Protein AF-A0A928KI17-F1 (afdb_monomer_lite)

Sequence (144 aa):
MKKLLYILLTINIITLIIAFFMLLGNSFIYAIIFSVLGLLELVPIFALISSIDRIESLEDEVSYLYYKLKKFEEENTEIPDSTSSPITTNPDSAIGTWKCVKCGTVNKANTNHCSNCKASYSPLINPTSNPYEKKKISRWVKYK

Structure (mmCIF, N/CA/C/O backbone):
data_AF-A0A928KI17-F1
#
_entry.id   AF-A0A928KI17-F1
#
loop_
_atom_site.group_PDB
_atom_site.id
_atom_site.type_symbol
_atom_site.label_atom_id
_atom_site.label_alt_id
_atom_site.label_comp_id
_atom_site.label_asym_id
_atom_site.label_entity_id
_atom_site.label_seq_id
_atom_site.pdbx_PDB_ins_code
_atom_site.Cartn_x
_atom_site.Cartn_y
_atom_site.Cartn_z
_atom_site.occupancy
_atom_site.B_iso_or_equiv
_atom_site.auth_seq_id
_atom_site.auth_comp_id
_atom_site.auth_asym_id
_atom_site.auth_atom_id
_atom_site.pdbx_PDB_model_num
ATOM 1 N N . MET A 1 1 ? 2.988 12.623 7.026 1.00 77.94 1 MET A N 1
ATOM 2 C CA . MET A 1 1 ? 3.866 11.606 6.389 1.00 77.94 1 MET A CA 1
ATOM 3 C C . MET A 1 1 ? 3.555 11.391 4.907 1.00 77.94 1 MET A C 1
ATOM 5 O O . MET A 1 1 ? 4.485 11.332 4.116 1.00 77.94 1 MET A O 1
ATOM 9 N N . LYS A 1 2 ? 2.279 11.397 4.501 1.00 85.56 2 LYS A N 1
ATOM 10 C CA . LYS A 1 2 ? 1.825 11.299 3.100 1.00 85.56 2 LYS A CA 1
ATOM 11 C C . LYS A 1 2 ? 2.571 12.196 2.092 1.00 85.56 2 LYS A C 1
ATOM 13 O O . LYS A 1 2 ? 2.994 11.726 1.043 1.00 85.56 2 LYS A O 1
ATOM 18 N N . LYS A 1 3 ? 2.818 13.468 2.432 1.00 88.25 3 LYS A N 1
ATOM 19 C CA . LYS A 1 3 ? 3.578 14.407 1.575 1.00 88.25 3 LYS A CA 1
ATOM 20 C C . LYS A 1 3 ? 4.996 13.914 1.250 1.00 88.25 3 LYS A C 1
ATOM 22 O O . LYS A 1 3 ? 5.443 14.075 0.123 1.00 88.25 3 LYS A O 1
ATOM 27 N N . LEU A 1 4 ? 5.677 13.285 2.212 1.00 89.75 4 LEU A N 1
ATOM 28 C CA . LEU A 1 4 ? 7.025 12.740 2.012 1.00 89.75 4 LEU A CA 1
ATOM 29 C C . LEU A 1 4 ? 7.010 11.540 1.062 1.00 89.75 4 LEU A C 1
ATOM 31 O O . LEU A 1 4 ? 7.896 11.421 0.227 1.00 89.75 4 LEU A O 1
ATOM 35 N N . LEU A 1 5 ? 5.982 10.693 1.141 1.00 91.19 5 LEU A N 1
ATOM 36 C CA . LEU A 1 5 ? 5.805 9.570 0.220 1.00 91.19 5 LEU A CA 1
ATOM 37 C C . LEU A 1 5 ? 5.531 10.011 -1.210 1.00 91.19 5 LEU A C 1
ATOM 39 O O . LEU A 1 5 ? 6.084 9.422 -2.130 1.00 91.19 5 LEU A O 1
ATOM 43 N N . TYR A 1 6 ? 4.744 11.069 -1.405 1.00 91.50 6 TYR A N 1
ATOM 44 C CA . TYR A 1 6 ? 4.569 11.643 -2.738 1.00 91.50 6 TYR A CA 1
ATOM 45 C C . TYR A 1 6 ? 5.866 12.234 -3.290 1.00 91.50 6 TYR A C 1
ATOM 47 O O . TYR A 1 6 ? 6.152 12.045 -4.465 1.00 91.50 6 TYR A O 1
ATOM 55 N N . ILE A 1 7 ? 6.675 12.890 -2.452 1.00 94.06 7 ILE A N 1
ATOM 56 C CA . ILE A 1 7 ? 8.003 13.379 -2.853 1.00 94.06 7 ILE A CA 1
ATOM 57 C C . ILE A 1 7 ? 8.930 12.207 -3.210 1.00 94.06 7 ILE A C 1
ATOM 59 O O . ILE A 1 7 ? 9.639 12.256 -4.210 1.00 94.06 7 ILE A O 1
ATOM 63 N N . LEU A 1 8 ? 8.917 11.129 -2.425 1.00 92.25 8 LEU A N 1
ATOM 64 C CA . LEU A 1 8 ? 9.709 9.937 -2.719 1.00 92.25 8 LEU A CA 1
ATOM 65 C C . LEU A 1 8 ? 9.261 9.277 -4.031 1.00 92.25 8 LEU A C 1
ATOM 67 O O . LEU A 1 8 ? 10.102 8.909 -4.846 1.00 92.25 8 LEU A O 1
ATOM 71 N N . LEU A 1 9 ? 7.948 9.175 -4.260 1.00 94.19 9 LEU A N 1
ATOM 72 C CA . LEU A 1 9 ? 7.366 8.643 -5.491 1.00 94.19 9 LEU A CA 1
ATOM 73 C C . LEU A 1 9 ? 7.799 9.464 -6.713 1.00 94.19 9 LEU A C 1
ATOM 75 O O . LEU A 1 9 ? 8.212 8.887 -7.716 1.00 94.19 9 LEU A O 1
ATOM 79 N N . THR A 1 10 ? 7.741 10.799 -6.639 1.00 93.12 10 THR A N 1
ATOM 80 C CA . THR A 1 10 ? 8.156 11.655 -7.760 1.00 93.12 10 THR A CA 1
ATOM 81 C C . THR A 1 10 ? 9.647 11.532 -8.041 1.00 93.12 10 THR A C 1
ATOM 83 O O . THR A 1 10 ? 10.028 11.403 -9.203 1.00 93.12 10 THR A O 1
ATOM 86 N N . ILE A 1 11 ? 10.487 11.499 -7.002 1.00 94.38 11 ILE A N 1
ATOM 87 C CA . ILE A 1 11 ? 11.927 11.264 -7.152 1.00 94.38 11 ILE A CA 1
ATOM 88 C C . ILE A 1 11 ? 12.179 9.904 -7.811 1.00 94.38 11 ILE A C 1
ATOM 90 O O . ILE A 1 11 ? 12.969 9.834 -8.748 1.00 94.38 11 ILE A O 1
ATOM 94 N N . ASN A 1 12 ? 11.493 8.838 -7.384 1.00 93.19 12 ASN A N 1
ATOM 95 C CA . ASN A 1 12 ? 11.715 7.499 -7.932 1.00 93.19 12 ASN A CA 1
ATOM 96 C C . ASN A 1 12 ? 11.311 7.413 -9.417 1.00 93.19 12 ASN A C 1
ATOM 98 O O . ASN A 1 12 ? 12.049 6.866 -10.232 1.00 93.19 12 ASN A O 1
ATOM 102 N N . ILE A 1 13 ? 10.201 8.054 -9.807 1.00 94.38 13 ILE A N 1
ATOM 103 C CA . ILE A 1 13 ? 9.783 8.153 -11.217 1.00 94.38 13 ILE A CA 1
ATOM 104 C C . ILE A 1 13 ? 10.817 8.920 -12.053 1.00 94.38 13 ILE A C 1
ATOM 106 O O . ILE A 1 13 ? 11.172 8.478 -13.145 1.00 94.38 13 ILE A O 1
ATOM 110 N N . ILE A 1 14 ? 11.327 10.051 -11.555 1.00 95.56 14 ILE A N 1
ATOM 111 C CA . ILE A 1 14 ? 12.351 10.836 -12.261 1.00 95.56 14 ILE A CA 1
ATOM 112 C C . ILE A 1 14 ? 13.627 10.005 -12.441 1.00 95.56 14 ILE A C 1
ATOM 114 O O . ILE A 1 14 ? 14.169 9.942 -13.545 1.00 95.56 14 ILE A O 1
ATOM 118 N N . THR A 1 15 ? 14.077 9.323 -11.387 1.00 94.00 15 THR A N 1
ATOM 119 C CA . THR A 1 15 ? 15.244 8.434 -11.435 1.00 94.00 15 THR A CA 1
ATOM 120 C C . THR A 1 15 ? 15.045 7.301 -12.438 1.00 94.00 15 THR A C 1
ATOM 122 O O . THR A 1 15 ? 15.946 7.033 -13.233 1.00 94.00 15 THR A O 1
ATOM 125 N N . LEU A 1 16 ? 13.859 6.683 -12.465 1.00 94.81 16 LEU A N 1
ATOM 126 C CA . LEU A 1 16 ? 13.511 5.620 -13.410 1.00 94.81 16 LEU A CA 1
ATOM 127 C C . LEU A 1 16 ? 13.602 6.103 -14.863 1.00 94.81 16 LEU A C 1
ATOM 129 O O . LEU A 1 16 ? 14.170 5.411 -15.707 1.00 94.81 16 LEU A O 1
ATOM 133 N N . ILE A 1 17 ? 13.089 7.303 -15.149 1.00 94.38 17 ILE A N 1
ATOM 134 C CA . ILE A 1 17 ? 13.136 7.906 -16.487 1.00 94.38 17 ILE A CA 1
ATOM 135 C C . ILE A 1 17 ? 14.585 8.187 -16.904 1.00 94.38 17 ILE A C 1
ATOM 137 O O . ILE A 1 17 ? 14.990 7.818 -18.006 1.00 94.38 17 ILE A O 1
ATOM 141 N N . ILE A 1 18 ? 15.384 8.805 -16.029 1.00 95.00 18 ILE A N 1
ATOM 142 C CA . ILE A 1 18 ? 16.792 9.119 -16.322 1.00 95.00 18 ILE A CA 1
ATOM 143 C C . ILE A 1 18 ? 17.587 7.832 -16.576 1.00 95.00 18 ILE A C 1
ATOM 145 O O . ILE A 1 18 ? 18.296 7.728 -17.580 1.00 95.00 18 ILE A O 1
ATOM 149 N N . ALA A 1 19 ? 17.438 6.834 -15.703 1.00 93.69 19 ALA A N 1
ATOM 150 C CA . ALA A 1 19 ? 18.115 5.549 -15.835 1.00 93.69 19 ALA A CA 1
ATOM 151 C C . ALA A 1 19 ? 17.692 4.805 -17.112 1.00 93.69 19 ALA A C 1
ATOM 153 O O . ALA A 1 19 ? 18.544 4.236 -17.793 1.00 93.69 19 ALA A O 1
ATOM 154 N N . PHE A 1 20 ? 16.412 4.867 -17.492 1.00 94.56 20 PHE A N 1
ATOM 155 C CA . PHE A 1 20 ? 15.922 4.285 -18.741 1.00 94.56 20 PHE A CA 1
ATOM 156 C C . PHE A 1 20 ? 16.637 4.867 -19.966 1.00 94.56 20 PHE A C 1
ATOM 158 O O . PHE A 1 20 ? 17.133 4.105 -20.796 1.00 94.56 20 PHE A O 1
ATOM 165 N N . PHE A 1 21 ? 16.753 6.196 -20.066 1.00 94.31 21 PHE A N 1
ATOM 166 C CA . PHE A 1 21 ? 17.451 6.831 -21.189 1.00 94.31 21 PHE A CA 1
ATOM 167 C C . PHE A 1 21 ? 18.950 6.515 -21.209 1.00 94.31 21 PHE A C 1
ATOM 169 O O . PHE A 1 21 ? 19.506 6.300 -22.286 1.00 94.31 21 PHE A O 1
ATOM 176 N N . MET A 1 22 ? 19.599 6.421 -20.042 1.00 93.69 22 MET A N 1
ATOM 177 C CA . MET A 1 22 ? 20.997 5.982 -19.972 1.00 93.69 22 MET A CA 1
ATOM 178 C C . MET A 1 22 ? 21.169 4.532 -20.445 1.00 93.69 22 MET A C 1
ATOM 180 O O . MET A 1 22 ? 22.078 4.246 -21.224 1.00 93.69 22 MET A O 1
ATOM 184 N N . LEU A 1 23 ? 20.286 3.616 -20.026 1.00 94.88 23 LEU A N 1
ATOM 185 C CA . LEU A 1 23 ? 20.338 2.217 -20.457 1.00 94.88 23 LEU A CA 1
ATOM 186 C C . LEU A 1 23 ? 20.008 2.045 -21.941 1.00 94.88 23 LEU A C 1
ATOM 188 O O . LEU A 1 23 ? 20.598 1.177 -22.583 1.00 94.88 23 LEU A O 1
ATOM 192 N N . LEU A 1 24 ? 19.110 2.865 -22.493 1.00 93.56 24 LEU A N 1
ATOM 193 C CA . LEU A 1 24 ? 18.729 2.819 -23.905 1.00 93.56 24 LEU A CA 1
ATOM 194 C C . LEU A 1 24 ? 19.934 3.046 -24.829 1.00 93.56 24 LEU A C 1
ATOM 196 O O . LEU A 1 24 ? 20.035 2.398 -25.868 1.00 93.56 24 LEU A O 1
ATOM 200 N N . GLY A 1 25 ? 20.867 3.915 -24.421 1.00 89.56 25 GLY A N 1
ATOM 201 C CA . GLY A 1 25 ? 22.119 4.156 -25.140 1.00 89.56 25 GLY A CA 1
ATOM 202 C C . GLY A 1 25 ? 23.109 2.986 -25.096 1.00 89.56 25 GLY A C 1
ATOM 203 O O . GLY A 1 25 ? 23.983 2.906 -25.953 1.00 89.56 25 GLY A O 1
ATOM 204 N N . ASN A 1 26 ? 22.970 2.071 -24.131 1.00 92.25 26 ASN A N 1
ATOM 205 C CA . ASN A 1 26 ? 23.831 0.896 -23.992 1.00 92.25 26 ASN A CA 1
ATOM 206 C C . ASN A 1 26 ? 23.211 -0.345 -24.649 1.00 92.25 26 ASN A C 1
ATOM 208 O O . ASN A 1 26 ? 23.818 -0.985 -25.503 1.00 92.25 26 ASN A O 1
ATOM 212 N N . SER A 1 27 ? 21.981 -0.698 -24.266 1.00 94.88 27 SER A N 1
ATOM 213 C CA . SER A 1 27 ? 21.252 -1.794 -24.898 1.00 94.88 27 SER A CA 1
ATOM 214 C C . SER A 1 27 ? 19.741 -1.655 -24.716 1.00 94.88 27 SER A C 1
ATOM 216 O O . SER A 1 27 ? 19.239 -1.435 -23.609 1.00 94.88 27 SER A O 1
ATOM 218 N N . PHE A 1 28 ? 19.010 -1.913 -25.793 1.00 94.25 28 PHE A N 1
ATOM 219 C CA . PHE A 1 28 ? 17.553 -1.843 -25.805 1.00 94.25 28 PHE A CA 1
ATOM 220 C C . PHE A 1 28 ? 16.881 -2.891 -24.898 1.00 94.25 28 PHE A C 1
ATOM 222 O O . PHE A 1 28 ? 15.922 -2.582 -24.194 1.00 94.25 28 PHE A O 1
ATOM 229 N N . ILE A 1 29 ? 17.403 -4.123 -24.868 1.00 94.44 29 ILE A N 1
ATOM 230 C CA . ILE A 1 29 ? 16.806 -5.227 -24.097 1.00 94.44 29 ILE A CA 1
ATOM 231 C C . ILE A 1 29 ? 16.882 -4.945 -22.592 1.00 94.44 29 ILE A C 1
ATOM 233 O O . ILE A 1 29 ? 15.869 -5.067 -21.900 1.00 94.44 29 ILE A O 1
ATOM 237 N N . TYR A 1 30 ? 18.045 -4.516 -22.081 1.00 92.56 30 TYR A N 1
ATOM 238 C CA . TYR A 1 30 ? 18.165 -4.178 -20.659 1.00 92.56 30 TYR A CA 1
ATOM 239 C C . TYR A 1 30 ? 17.284 -2.981 -20.284 1.00 92.56 30 TYR A C 1
ATOM 241 O O . TYR A 1 30 ? 16.714 -2.988 -19.197 1.00 92.56 30 TYR A O 1
ATOM 249 N N . ALA A 1 31 ? 17.101 -2.003 -21.179 1.00 94.31 31 ALA A N 1
ATOM 250 C CA . ALA A 1 31 ? 16.206 -0.872 -20.932 1.00 94.31 31 ALA A CA 1
ATOM 251 C C . ALA A 1 31 ? 14.741 -1.314 -20.746 1.00 94.31 31 ALA A C 1
ATOM 253 O O . ALA A 1 31 ? 14.071 -0.838 -19.828 1.00 94.31 31 ALA A O 1
ATOM 254 N N . ILE A 1 32 ? 14.252 -2.264 -21.555 1.00 94.25 32 ILE A N 1
ATOM 255 C CA . ILE A 1 32 ? 12.895 -2.819 -21.402 1.00 94.25 32 ILE A CA 1
ATOM 256 C C . ILE A 1 32 ? 12.759 -3.568 -20.077 1.00 94.25 32 ILE A C 1
ATOM 258 O O . ILE A 1 32 ? 11.824 -3.311 -19.321 1.00 94.25 32 ILE A O 1
ATOM 262 N N . ILE A 1 33 ? 13.687 -4.484 -19.789 1.00 94.50 33 ILE A N 1
ATOM 263 C CA . ILE A 1 33 ? 13.640 -5.301 -18.568 1.00 94.50 33 ILE A CA 1
ATOM 264 C C . ILE A 1 33 ? 13.659 -4.398 -17.329 1.00 94.50 33 ILE A C 1
ATOM 266 O O . ILE A 1 33 ? 12.836 -4.564 -16.429 1.00 94.50 33 ILE A O 1
ATOM 270 N N . PHE A 1 34 ? 14.548 -3.403 -17.315 1.00 94.00 34 PHE A N 1
ATOM 271 C CA . PHE A 1 34 ? 14.647 -2.423 -16.240 1.00 94.00 34 PHE A CA 1
ATOM 272 C C . PHE A 1 34 ? 13.369 -1.591 -16.091 1.00 94.00 34 PHE A C 1
ATOM 274 O O . PHE A 1 34 ? 12.912 -1.383 -14.973 1.00 94.00 34 PHE A O 1
ATOM 281 N N . SER A 1 35 ? 12.751 -1.162 -17.195 1.00 91.69 35 SER A N 1
ATOM 282 C CA . SER A 1 35 ? 11.487 -0.418 -17.152 1.00 91.69 35 SER A CA 1
ATOM 283 C C . SER A 1 35 ? 10.360 -1.240 -16.521 1.00 91.69 35 SER A C 1
ATOM 285 O O . SER A 1 35 ? 9.653 -0.739 -15.649 1.00 91.69 35 SER A O 1
ATOM 287 N N . VAL A 1 36 ? 10.228 -2.519 -16.890 1.00 94.69 36 VAL A N 1
ATOM 288 C CA . VAL A 1 36 ? 9.214 -3.415 -16.309 1.00 94.69 36 VAL A CA 1
ATOM 289 C C . VAL A 1 36 ? 9.451 -3.622 -14.810 1.00 94.69 36 VAL A C 1
ATOM 291 O O . VAL A 1 36 ? 8.511 -3.521 -14.021 1.00 94.69 36 VAL A O 1
ATOM 294 N N . LEU A 1 37 ? 10.700 -3.869 -14.405 1.00 94.25 37 LEU A N 1
ATOM 295 C CA . LEU A 1 37 ? 11.075 -4.015 -12.994 1.00 94.25 37 LEU A CA 1
ATOM 296 C C . LEU A 1 37 ? 10.834 -2.728 -12.197 1.00 94.25 37 LEU A C 1
ATOM 298 O O . LEU A 1 37 ? 10.272 -2.781 -11.107 1.00 94.25 37 LEU A O 1
ATOM 302 N N . GLY A 1 38 ? 11.196 -1.573 -12.752 1.00 92.19 38 GLY A N 1
ATOM 303 C CA . GLY A 1 38 ? 10.990 -0.282 -12.102 1.00 92.19 38 GLY A CA 1
ATOM 304 C C . GLY A 1 38 ? 9.514 0.082 -11.945 1.00 92.19 38 GLY A C 1
ATOM 305 O O . GLY A 1 38 ? 9.124 0.630 -10.920 1.00 92.19 38 GLY A O 1
ATOM 306 N N . LEU A 1 39 ? 8.658 -0.283 -12.907 1.00 91.88 39 LE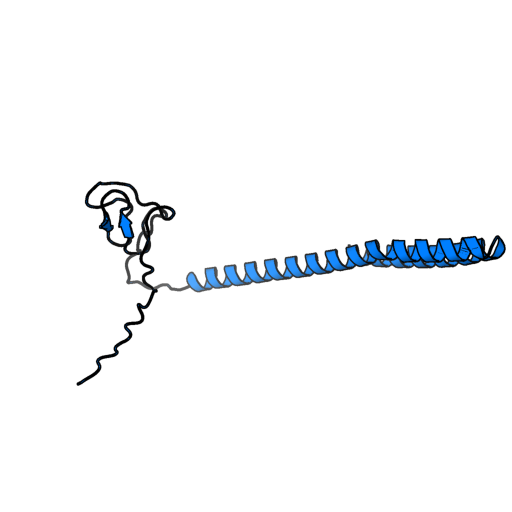U A N 1
ATOM 307 C CA . LEU A 1 39 ? 7.205 -0.141 -12.753 1.00 91.88 39 LEU A CA 1
ATOM 308 C C . LEU A 1 39 ? 6.651 -1.057 -11.654 1.00 91.88 39 LEU A C 1
ATOM 310 O O . LEU A 1 39 ? 5.757 -0.649 -10.913 1.00 91.88 39 LEU A O 1
ATOM 314 N N . LEU A 1 40 ? 7.189 -2.272 -11.518 1.00 94.81 40 LEU A N 1
ATOM 315 C CA . LEU A 1 40 ? 6.806 -3.195 -10.449 1.00 94.81 40 LEU A CA 1
ATOM 316 C C . LEU A 1 40 ? 7.165 -2.636 -9.061 1.00 94.81 40 LEU A C 1
ATOM 318 O O . LEU A 1 40 ? 6.401 -2.812 -8.114 1.00 94.81 40 LEU A O 1
ATOM 322 N N . GLU A 1 41 ? 8.277 -1.906 -8.949 1.00 90.75 41 GLU A N 1
ATOM 323 C CA . GLU A 1 41 ? 8.701 -1.234 -7.714 1.00 90.75 41 GLU A CA 1
ATOM 324 C C . GLU A 1 41 ? 7.743 -0.109 -7.276 1.00 90.75 41 GLU A C 1
ATOM 326 O O . GLU A 1 41 ? 7.648 0.207 -6.090 1.00 90.75 41 GLU A O 1
ATOM 331 N N . LEU A 1 42 ? 6.956 0.467 -8.191 1.00 91.69 42 LEU A N 1
ATOM 332 C CA . LEU A 1 42 ? 5.973 1.493 -7.826 1.00 91.69 42 LEU A CA 1
ATOM 333 C C . LEU A 1 42 ? 4.789 0.915 -7.036 1.00 91.69 42 LEU A C 1
ATOM 335 O O . LEU A 1 42 ? 4.204 1.613 -6.206 1.00 91.69 42 LEU A O 1
ATOM 339 N N . VAL A 1 43 ? 4.446 -0.359 -7.251 1.00 93.50 43 VAL A N 1
ATOM 340 C CA . VAL A 1 43 ? 3.311 -1.040 -6.602 1.00 93.50 43 VAL A CA 1
ATOM 341 C C . VAL A 1 43 ? 3.354 -0.948 -5.069 1.00 93.50 43 VAL A C 1
ATOM 343 O O . VAL A 1 43 ? 2.362 -0.496 -4.489 1.00 93.50 43 VAL A O 1
ATOM 346 N N . PRO A 1 44 ? 4.450 -1.319 -4.375 1.00 92.62 44 PRO A N 1
ATOM 347 C CA . PRO A 1 44 ? 4.517 -1.194 -2.920 1.00 92.62 44 PRO A CA 1
ATOM 348 C C . PRO A 1 44 ? 4.427 0.259 -2.436 1.00 92.62 44 PRO A C 1
ATOM 350 O O . PRO A 1 44 ? 3.829 0.499 -1.390 1.00 92.62 44 PRO A O 1
ATOM 353 N N . ILE A 1 45 ? 4.950 1.237 -3.187 1.00 90.69 45 ILE A N 1
ATOM 354 C CA . ILE A 1 45 ? 4.846 2.660 -2.821 1.00 90.69 45 ILE A CA 1
ATOM 355 C C . ILE A 1 45 ? 3.380 3.106 -2.861 1.00 90.69 45 ILE A C 1
ATOM 357 O O . ILE A 1 45 ? 2.896 3.723 -1.911 1.00 90.69 45 ILE A O 1
ATOM 361 N N . PHE A 1 46 ? 2.644 2.737 -3.914 1.00 91.25 46 PHE A N 1
ATOM 362 C CA . PHE A 1 46 ? 1.207 3.006 -4.008 1.00 91.25 46 PHE A CA 1
ATOM 363 C C . PHE A 1 46 ? 0.408 2.302 -2.907 1.00 91.25 46 PHE A C 1
ATOM 365 O O . PHE A 1 46 ? -0.461 2.921 -2.290 1.00 91.25 46 PHE A O 1
ATOM 372 N N . ALA A 1 47 ? 0.722 1.037 -2.616 1.00 93.81 47 ALA A N 1
ATOM 373 C CA . ALA A 1 47 ? 0.084 0.295 -1.532 1.00 93.81 47 ALA A CA 1
ATOM 374 C C . ALA A 1 47 ? 0.302 0.976 -0.170 1.00 93.81 47 ALA A C 1
ATOM 376 O O . ALA A 1 47 ? -0.621 1.050 0.641 1.00 93.81 47 ALA A O 1
ATOM 377 N N . LEU A 1 48 ? 1.498 1.521 0.061 1.00 93.00 48 LEU A N 1
ATOM 378 C CA . LEU A 1 48 ? 1.842 2.209 1.301 1.00 93.00 48 LEU A CA 1
ATOM 379 C C . LEU A 1 48 ? 1.170 3.587 1.425 1.00 93.00 48 LEU A C 1
ATOM 381 O O . LEU A 1 48 ? 0.773 3.986 2.515 1.00 93.00 48 LEU A O 1
ATOM 385 N N . ILE A 1 49 ? 0.981 4.305 0.315 1.00 92.94 49 ILE A N 1
ATOM 386 C CA . ILE A 1 49 ? 0.175 5.536 0.306 1.00 92.94 49 ILE A CA 1
ATOM 387 C C . ILE A 1 49 ? -1.282 5.210 0.663 1.00 92.94 49 ILE A C 1
ATOM 389 O O . ILE A 1 49 ? -1.864 5.861 1.526 1.00 92.94 49 ILE A O 1
ATOM 393 N N . SER A 1 50 ? -1.852 4.168 0.050 1.00 91.75 50 SER A N 1
ATOM 394 C CA . SER A 1 50 ? -3.233 3.752 0.318 1.00 91.75 50 SER A CA 1
ATOM 395 C C . SER A 1 50 ? -3.441 3.284 1.761 1.00 91.75 50 SER A C 1
ATOM 397 O O . SER A 1 50 ? -4.482 3.571 2.354 1.00 91.75 50 SER A O 1
ATOM 399 N N . SER A 1 51 ? -2.468 2.583 2.346 1.00 92.56 51 SER A N 1
ATOM 400 C CA . SER A 1 51 ? -2.573 2.139 3.736 1.00 92.56 51 SER A CA 1
ATOM 401 C C . SER A 1 51 ? -2.529 3.309 4.718 1.00 92.56 51 SER A C 1
ATOM 403 O O . SER A 1 51 ? -3.294 3.309 5.678 1.00 92.56 51 SER A O 1
ATOM 405 N N . ILE A 1 52 ? -1.706 4.329 4.459 1.00 91.69 52 ILE A N 1
ATOM 406 C CA . ILE A 1 52 ? -1.656 5.547 5.278 1.00 91.69 52 ILE A CA 1
ATOM 407 C C . ILE A 1 52 ? -2.970 6.320 5.197 1.00 91.69 52 ILE A C 1
ATOM 409 O O . ILE A 1 52 ? -3.477 6.730 6.236 1.00 91.69 52 ILE A O 1
ATOM 413 N N . ASP A 1 53 ? -3.554 6.455 4.005 1.00 91.06 53 ASP A N 1
ATOM 414 C CA . ASP A 1 53 ? -4.856 7.117 3.833 1.00 91.06 53 ASP A CA 1
ATOM 415 C C . ASP A 1 53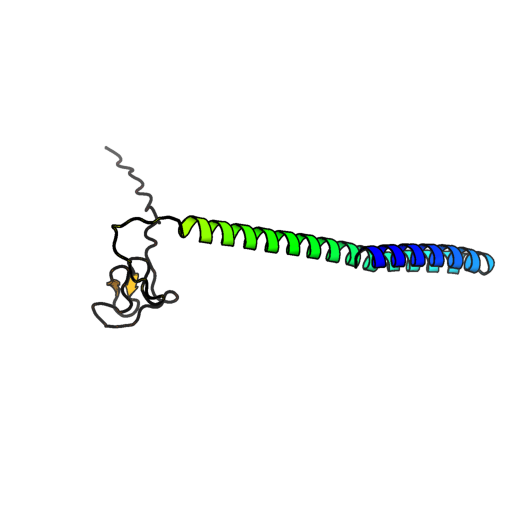 ? -5.956 6.410 4.630 1.00 91.06 53 ASP A C 1
ATOM 417 O O . ASP A 1 53 ? -6.817 7.041 5.241 1.00 91.06 53 ASP A O 1
ATOM 421 N N . ARG A 1 54 ? -5.896 5.077 4.674 1.00 92.75 54 ARG A N 1
ATOM 422 C CA . ARG A 1 54 ? -6.817 4.276 5.475 1.00 92.75 54 ARG A CA 1
ATOM 423 C C . ARG A 1 54 ? -6.601 4.477 6.975 1.00 92.75 54 ARG A C 1
ATOM 425 O O . ARG A 1 54 ? -7.578 4.520 7.709 1.00 92.75 54 ARG A O 1
ATOM 432 N N . ILE A 1 55 ? -5.354 4.595 7.430 1.00 92.50 55 ILE A N 1
ATOM 433 C CA . ILE A 1 55 ? -5.041 4.857 8.843 1.00 92.50 55 ILE A CA 1
ATOM 434 C C . ILE A 1 55 ? -5.561 6.235 9.266 1.00 92.50 55 ILE A C 1
ATOM 436 O O . ILE A 1 55 ? -6.205 6.327 10.303 1.00 92.50 55 ILE A O 1
ATOM 440 N N . GLU A 1 56 ? -5.338 7.269 8.451 1.00 91.31 56 GLU A N 1
ATOM 441 C CA . GLU A 1 56 ? -5.818 8.635 8.715 1.00 91.31 56 GLU A CA 1
ATOM 442 C C . GLU A 1 56 ? -7.353 8.665 8.818 1.00 91.31 56 GLU A C 1
ATOM 444 O O . GLU A 1 56 ? -7.905 9.179 9.787 1.00 91.31 56 GLU A O 1
ATOM 449 N N . SER A 1 57 ? -8.050 7.977 7.905 1.00 93.44 57 SER A N 1
ATOM 450 C CA . SER A 1 57 ? -9.510 7.820 7.980 1.00 93.44 57 SER A CA 1
ATOM 451 C C . SER A 1 57 ? -9.974 7.108 9.256 1.00 93.44 57 SER A C 1
ATOM 453 O O . SER A 1 57 ? -11.015 7.455 9.810 1.00 93.44 57 SER A O 1
ATOM 455 N N . LEU A 1 58 ? -9.237 6.094 9.717 1.00 94.31 58 LEU A N 1
ATOM 456 C CA . LEU A 1 58 ? -9.568 5.384 10.954 1.00 94.31 58 LEU A CA 1
ATOM 457 C C . LEU A 1 58 ? -9.361 6.275 12.185 1.00 94.31 58 LEU A C 1
ATOM 459 O O . LEU A 1 58 ? -10.155 6.218 13.121 1.00 94.31 58 LEU A O 1
ATOM 463 N N . GLU A 1 59 ? -8.305 7.083 12.196 1.00 95.25 59 GLU A N 1
ATOM 464 C CA . GLU A 1 59 ? -8.019 8.028 13.278 1.00 95.25 59 GLU A CA 1
ATOM 465 C C . GLU A 1 59 ? -9.133 9.080 13.413 1.00 95.25 59 GLU A C 1
ATOM 467 O O . GLU A 1 59 ? -9.591 9.360 14.528 1.00 95.25 59 GLU A O 1
ATOM 472 N N . ASP A 1 60 ? -9.643 9.580 12.285 1.00 94.56 60 ASP A N 1
ATOM 473 C CA . ASP A 1 60 ? -10.783 10.499 12.244 1.00 94.56 60 ASP A CA 1
ATOM 474 C C . ASP A 1 60 ? -12.068 9.846 12.775 1.00 94.56 60 ASP A C 1
ATOM 476 O O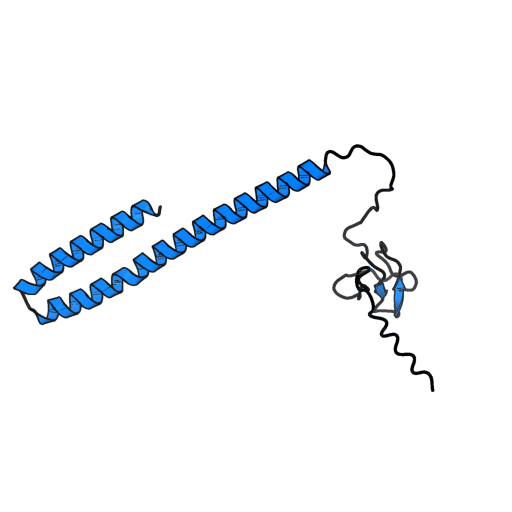 . ASP A 1 60 ? -12.785 10.443 13.584 1.00 94.56 60 ASP A O 1
ATOM 480 N N . GLU A 1 61 ? -12.354 8.601 12.378 1.00 96.00 61 GLU A N 1
ATOM 481 C CA . GLU A 1 61 ? -13.518 7.854 12.871 1.00 96.00 61 GLU A CA 1
ATOM 482 C C . GLU A 1 61 ? -13.449 7.610 14.383 1.00 96.00 61 GLU A C 1
ATOM 484 O O . GLU A 1 61 ? -14.445 7.802 15.086 1.00 96.00 61 GLU A O 1
ATOM 489 N N . VAL A 1 62 ? -12.281 7.228 14.908 1.00 96.06 62 VAL A N 1
ATOM 490 C CA . VAL A 1 62 ? -12.077 7.028 16.351 1.00 96.06 62 VAL A CA 1
ATOM 491 C C . VAL A 1 62 ? -12.261 8.341 17.108 1.00 96.06 62 VAL A C 1
ATOM 493 O O . VAL A 1 62 ? -12.963 8.371 18.122 1.00 96.06 62 VAL A O 1
ATOM 496 N N . SER A 1 63 ? -11.695 9.435 16.597 1.00 95.75 63 SER A N 1
ATOM 497 C CA . SER A 1 63 ? -11.834 10.770 17.188 1.00 95.75 63 SER A CA 1
ATOM 498 C C . SER A 1 63 ? -13.294 11.230 17.201 1.00 95.75 63 SER A C 1
ATOM 500 O O . SER A 1 63 ? -13.790 11.733 18.213 1.00 95.75 63 SER A O 1
ATOM 502 N N . TYR A 1 64 ? -14.018 10.990 16.106 1.00 95.56 64 TYR A N 1
ATOM 503 C CA . TYR A 1 64 ? -15.444 11.276 15.998 1.00 95.56 64 TYR A CA 1
ATOM 504 C C . TYR A 1 64 ? -16.280 10.443 16.978 1.00 95.56 64 TYR A C 1
ATOM 506 O O . TYR A 1 64 ? -17.157 10.982 17.659 1.00 95.56 64 TYR A O 1
ATOM 514 N N . LEU A 1 65 ? -16.010 9.139 17.081 1.00 96.25 65 LEU A N 1
ATOM 515 C CA . LEU A 1 65 ? -16.707 8.256 18.015 1.00 96.25 65 LEU A CA 1
ATOM 516 C C . LEU A 1 65 ? -16.459 8.672 19.463 1.00 96.25 65 LEU A C 1
ATOM 518 O O . LEU A 1 65 ? -17.413 8.724 20.236 1.00 96.25 65 LEU A O 1
ATOM 522 N N . TYR A 1 66 ? -15.223 9.025 19.818 1.00 95.44 66 TYR A N 1
ATOM 523 C CA . TYR A 1 66 ? -14.885 9.505 21.156 1.00 95.44 66 TYR A CA 1
ATOM 524 C C . TYR A 1 66 ? -15.621 10.807 21.493 1.00 95.44 66 TYR A C 1
ATOM 526 O O . TYR A 1 66 ? -16.248 10.909 22.547 1.00 95.44 66 TYR A O 1
ATOM 534 N N . TYR A 1 67 ? -15.631 11.772 20.568 1.00 95.44 67 TYR A N 1
ATOM 535 C CA . TYR A 1 67 ? -16.402 13.009 20.712 1.00 95.44 67 TYR A CA 1
ATOM 536 C C . TYR A 1 67 ? -17.900 12.735 20.909 1.00 95.44 67 TYR A C 1
ATOM 538 O O . TYR A 1 67 ? -18.536 13.311 21.792 1.00 95.44 67 TYR A O 1
ATOM 546 N N . LYS A 1 68 ? -18.471 11.821 20.118 1.00 95.44 68 LYS A N 1
ATOM 547 C CA . LYS A 1 68 ? -19.886 11.451 20.207 1.00 95.44 68 LYS A CA 1
ATOM 548 C C . LYS A 1 68 ? -20.222 10.765 21.532 1.00 95.44 68 LYS A C 1
ATOM 550 O O . LYS A 1 68 ? -21.272 11.043 22.103 1.00 95.44 68 LYS A O 1
ATOM 555 N N . LEU A 1 69 ? -19.340 9.893 22.019 1.00 95.31 69 LEU A N 1
ATOM 556 C CA . LEU A 1 69 ? -19.499 9.194 23.295 1.00 95.31 69 LEU A CA 1
ATOM 557 C C . LEU A 1 69 ? -19.449 10.189 24.461 1.00 95.31 69 LEU A C 1
ATOM 559 O O . LEU A 1 69 ? -20.346 10.180 25.298 1.00 95.31 69 LEU A O 1
ATOM 563 N N . LYS A 1 70 ? -18.491 11.123 24.434 1.00 94.56 70 LYS A N 1
ATOM 564 C CA . LYS A 1 70 ? -18.393 12.216 25.409 1.00 94.56 70 LYS A CA 1
ATOM 565 C C . LYS A 1 70 ? -19.639 13.105 25.418 1.00 94.56 70 LYS A C 1
ATOM 567 O O . LYS A 1 70 ? -20.149 13.433 26.481 1.00 94.56 70 LYS A O 1
ATOM 572 N N . LYS A 1 71 ? -20.179 13.447 24.244 1.00 94.19 71 LYS A N 1
ATOM 573 C CA . LYS A 1 71 ? -21.424 14.223 24.146 1.00 94.19 71 LYS A CA 1
ATOM 574 C C . LYS A 1 71 ? -22.606 13.505 24.809 1.00 94.19 71 LYS A C 1
ATOM 576 O O . LYS A 1 71 ? -23.383 14.145 25.506 1.00 94.19 71 LYS A O 1
ATOM 581 N N . PHE A 1 72 ? -22.739 12.191 24.611 1.00 91.69 72 PHE A N 1
ATOM 582 C CA . PHE A 1 72 ? -23.778 11.414 25.291 1.00 91.69 72 PHE A CA 1
ATOM 583 C C . PHE A 1 72 ? -23.544 11.312 26.803 1.00 91.69 72 PHE A C 1
ATOM 585 O O . PHE A 1 72 ? -24.510 11.262 27.559 1.00 91.69 72 PHE A O 1
ATOM 592 N N . GLU A 1 73 ? -22.293 11.270 27.261 1.00 92.12 73 GLU A N 1
ATOM 593 C CA . GLU A 1 73 ? -21.959 11.293 28.691 1.00 92.12 73 GLU A CA 1
ATOM 594 C C . GLU A 1 73 ? -22.366 12.626 29.345 1.00 92.12 73 GLU A C 1
ATOM 596 O O . GLU A 1 73 ? -23.012 12.630 30.392 1.00 92.12 73 GLU A O 1
ATOM 601 N N . GLU A 1 74 ? -22.083 13.753 28.687 1.00 86.31 74 GLU A N 1
ATOM 602 C CA . GLU A 1 74 ? -22.483 15.092 29.141 1.00 86.31 74 GLU A CA 1
ATOM 603 C C . GLU A 1 74 ? -24.014 15.272 29.123 1.00 86.31 74 GLU A C 1
ATOM 605 O O . GLU A 1 74 ? -24.587 15.736 30.106 1.00 86.31 74 GLU A O 1
ATOM 610 N N . GLU A 1 75 ? -24.701 14.814 28.070 1.00 82.12 75 GLU A N 1
ATOM 611 C CA . GLU A 1 75 ? -26.171 14.864 27.964 1.00 82.12 75 GLU A CA 1
ATOM 612 C C . GLU A 1 75 ? -26.875 14.021 29.047 1.00 82.12 75 GLU A C 1
ATOM 614 O O . GLU A 1 75 ? -27.916 14.419 29.563 1.00 82.12 75 GLU A O 1
ATOM 619 N N . ASN A 1 76 ? -26.289 12.891 29.462 1.00 67.00 76 ASN A N 1
ATOM 620 C CA . ASN A 1 76 ? -26.800 12.097 30.588 1.00 67.00 76 ASN A CA 1
ATOM 621 C C . ASN A 1 76 ? -26.485 12.710 31.967 1.00 67.00 76 ASN A C 1
ATOM 623 O O . ASN A 1 76 ? -27.040 12.258 32.968 1.00 67.00 76 ASN A O 1
ATOM 627 N N . THR A 1 77 ? -25.613 13.720 32.040 1.00 60.50 77 THR A N 1
ATOM 628 C CA . THR A 1 77 ? -25.227 14.380 33.299 1.00 60.50 77 THR A CA 1
ATOM 629 C C . THR A 1 77 ? -26.156 15.557 33.651 1.00 60.50 77 THR A C 1
ATOM 631 O O . THR A 1 77 ? -26.269 15.915 34.821 1.00 60.50 77 THR A O 1
ATOM 634 N N . GLU A 1 78 ? -26.903 16.113 32.687 1.00 53.25 78 GLU A N 1
ATOM 635 C CA . GLU A 1 78 ? -27.825 17.249 32.889 1.00 53.25 78 GLU A CA 1
ATOM 636 C C . GLU A 1 78 ? -29.293 16.862 33.171 1.00 53.25 78 GLU A C 1
ATOM 638 O O . GLU A 1 78 ? -30.206 17.656 32.946 1.00 53.25 78 GLU A O 1
ATOM 643 N N . ILE A 1 79 ? -29.556 15.676 33.732 1.00 52.41 79 ILE A N 1
ATOM 644 C CA . ILE A 1 79 ? -30.852 15.397 34.374 1.00 52.41 79 ILE A CA 1
ATOM 645 C C . ILE A 1 79 ? -30.688 15.540 35.894 1.00 52.41 79 ILE A C 1
ATOM 647 O O . ILE A 1 79 ? -30.329 14.570 36.565 1.00 52.41 79 ILE A O 1
ATOM 651 N N . PRO A 1 80 ? -30.986 16.709 36.492 1.00 59.47 80 PRO A N 1
ATOM 652 C CA . PRO A 1 80 ? -31.393 16.746 37.877 1.00 59.47 80 PRO A CA 1
ATOM 653 C C . PRO A 1 80 ? -32.875 16.383 37.900 1.00 59.47 80 PRO A C 1
ATOM 655 O O . PRO A 1 80 ? -33.717 17.265 37.772 1.00 59.47 80 PRO A O 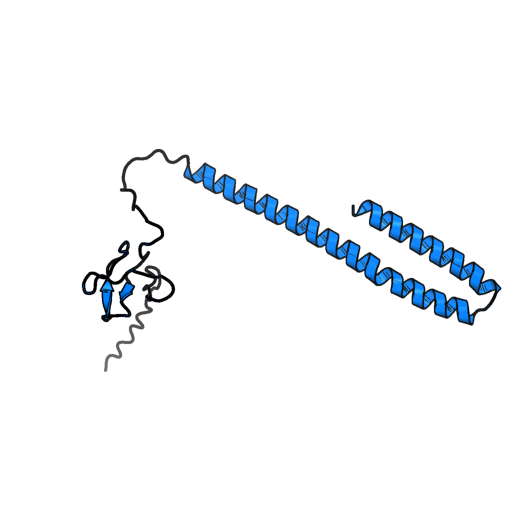1
ATOM 658 N N . ASP A 1 81 ? -33.222 15.107 38.078 1.00 39.69 81 ASP A N 1
ATOM 659 C CA . ASP A 1 81 ? -34.456 14.866 38.808 1.00 39.69 81 ASP A CA 1
ATOM 660 C C . ASP A 1 81 ? -34.544 13.547 39.565 1.00 39.69 81 ASP A C 1
ATOM 662 O O . ASP A 1 81 ? -34.217 12.445 39.126 1.00 39.69 81 ASP A O 1
ATOM 666 N N . SER A 1 82 ? -35.033 13.767 40.767 1.00 51.38 82 SER A N 1
ATOM 667 C CA . SER A 1 82 ? -35.595 12.849 41.718 1.00 51.38 82 SER A CA 1
ATOM 668 C C . SER A 1 82 ? -36.537 11.799 41.100 1.00 51.38 82 SER A C 1
ATOM 670 O O . SER A 1 82 ? -37.304 12.048 40.176 1.00 51.38 82 SER A O 1
ATOM 672 N N . THR A 1 83 ? -36.546 10.621 41.731 1.00 46.69 83 THR A N 1
ATOM 673 C CA . THR A 1 83 ? -37.527 9.530 41.563 1.00 46.69 83 THR A CA 1
ATOM 674 C C . THR A 1 83 ? -37.338 8.587 40.365 1.00 46.69 83 THR A C 1
ATOM 676 O O . THR A 1 83 ? -38.162 8.492 39.465 1.00 46.69 83 THR A O 1
ATOM 679 N N . SER A 1 84 ? -36.340 7.708 40.447 1.00 43.44 84 SER A N 1
ATOM 680 C CA . SER A 1 84 ? -36.606 6.271 40.652 1.00 43.44 84 SER A CA 1
ATOM 681 C C . SER A 1 84 ? -35.312 5.558 41.057 1.00 43.44 84 SER A C 1
ATOM 683 O O . SER A 1 84 ? -34.233 5.876 40.574 1.00 43.44 84 SER A O 1
ATOM 685 N N . SER A 1 85 ? -35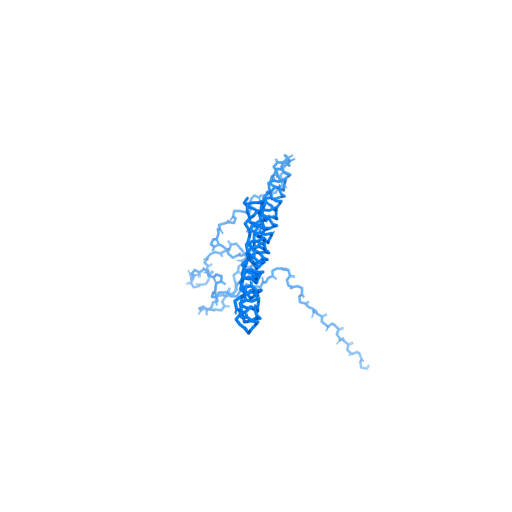.421 4.667 42.042 1.00 42.84 85 SER A N 1
ATOM 686 C CA . SER A 1 85 ? -34.323 4.006 42.756 1.00 42.84 85 SER A CA 1
ATOM 687 C C . SER A 1 85 ? -33.141 3.570 41.877 1.00 42.84 85 SER A C 1
ATOM 689 O O . SER A 1 85 ? -33.368 2.966 40.828 1.00 42.84 85 SER A O 1
ATOM 691 N N . PRO A 1 86 ? -31.884 3.737 42.336 1.00 44.16 86 PRO A N 1
ATOM 692 C CA . PRO A 1 86 ? -30.755 3.129 41.659 1.00 44.16 86 PRO A CA 1
ATOM 693 C C . PRO A 1 86 ? -30.899 1.612 41.777 1.00 44.16 86 PRO A C 1
ATOM 695 O O . PRO A 1 86 ? -30.775 1.031 42.857 1.00 44.16 86 PRO A O 1
ATOM 698 N N . ILE A 1 87 ? -31.172 0.958 40.649 1.00 43.72 87 ILE A N 1
ATOM 699 C CA . ILE A 1 87 ? -30.847 -0.452 40.488 1.00 43.72 87 ILE A CA 1
ATOM 700 C C . ILE A 1 87 ? -29.327 -0.515 40.616 1.00 43.72 87 ILE A C 1
ATOM 702 O O . ILE A 1 87 ? -28.593 -0.152 39.703 1.00 43.72 87 ILE A O 1
ATOM 706 N N . THR A 1 88 ? -28.853 -0.930 41.786 1.00 39.72 88 THR A N 1
ATOM 707 C CA . THR A 1 88 ? -27.465 -1.312 42.024 1.00 39.72 88 THR A CA 1
ATOM 708 C C . THR A 1 88 ? -27.170 -2.558 41.184 1.00 39.72 88 THR A C 1
ATOM 710 O O . THR A 1 88 ? -27.238 -3.687 41.667 1.00 39.72 88 THR A O 1
ATOM 713 N N . THR A 1 89 ? -26.908 -2.388 39.888 1.00 44.03 89 THR A N 1
ATOM 714 C CA . THR A 1 89 ? -26.360 -3.452 39.044 1.00 44.03 89 THR A CA 1
ATOM 715 C C . THR A 1 89 ? -24.910 -3.662 39.448 1.00 44.03 89 THR A C 1
ATOM 717 O O . THR A 1 89 ? -23.997 -3.047 38.906 1.00 44.03 89 THR A O 1
ATOM 720 N N . ASN A 1 90 ? -24.699 -4.542 40.428 1.00 54.59 90 ASN A N 1
ATOM 721 C CA . ASN A 1 90 ? -23.422 -5.229 40.564 1.00 54.59 90 ASN A CA 1
ATOM 722 C C . ASN A 1 90 ? -23.119 -5.914 39.215 1.00 54.59 90 ASN A C 1
ATOM 724 O O . ASN A 1 90 ? -24.017 -6.575 38.682 1.00 54.59 90 ASN A O 1
ATOM 728 N N . PRO A 1 91 ? -21.898 -5.795 38.663 1.00 58.69 91 PRO A N 1
ATOM 729 C CA . PRO A 1 91 ? -21.535 -6.399 37.374 1.00 58.69 91 PRO A CA 1
ATOM 730 C C . PRO A 1 91 ? -21.694 -7.932 37.354 1.00 58.69 91 PRO A C 1
ATOM 732 O O . PRO A 1 91 ? -21.790 -8.531 36.286 1.00 58.69 91 PRO A O 1
ATOM 735 N N . ASP A 1 92 ? -21.800 -8.553 38.533 1.00 63.12 92 ASP A N 1
ATOM 736 C CA . ASP A 1 92 ? -21.956 -9.998 38.726 1.00 63.12 92 ASP A CA 1
ATOM 737 C C . ASP A 1 92 ? -23.420 -10.466 38.849 1.00 63.12 92 ASP A C 1
ATOM 739 O O . ASP A 1 92 ? -23.687 -11.648 39.087 1.00 63.12 92 ASP A O 1
ATOM 743 N N . SER A 1 93 ? -24.391 -9.559 38.717 1.00 74.19 93 SER A N 1
ATOM 744 C CA . SER A 1 93 ? -25.818 -9.872 38.834 1.00 74.19 93 SER A CA 1
ATOM 745 C C . SER A 1 93 ? -26.477 -10.080 37.468 1.00 74.19 93 SER A C 1
ATOM 747 O O . SER A 1 93 ? -26.213 -9.368 36.502 1.00 74.19 93 SER A O 1
ATOM 749 N N . ALA A 1 94 ? -27.383 -11.057 37.376 1.00 74.50 94 ALA A N 1
ATOM 750 C CA . ALA A 1 94 ? -28.069 -11.370 36.125 1.00 74.50 94 ALA A CA 1
ATOM 751 C C . ALA A 1 94 ? -28.996 -10.234 35.658 1.00 74.50 94 ALA A C 1
ATOM 753 O O . ALA A 1 94 ? -29.900 -9.841 36.386 1.00 74.50 94 ALA A O 1
ATOM 754 N N . ILE A 1 95 ? -28.843 -9.769 34.415 1.00 75.88 95 ILE A N 1
ATOM 755 C CA . ILE A 1 95 ? -29.665 -8.687 33.828 1.00 75.88 95 ILE A CA 1
ATOM 756 C C . ILE A 1 95 ? -31.139 -9.108 33.668 1.00 75.88 95 ILE A C 1
ATOM 758 O O . ILE A 1 95 ? -32.052 -8.294 33.779 1.00 75.88 95 ILE A O 1
ATOM 762 N N . GLY A 1 96 ? -31.384 -10.395 33.417 1.00 80.56 96 GLY A N 1
ATOM 763 C CA . GLY A 1 96 ? -32.715 -10.967 33.237 1.00 80.56 96 GLY A CA 1
ATOM 764 C C . GLY A 1 96 ? -32.953 -12.170 34.140 1.00 80.56 96 GLY A C 1
ATOM 765 O O . GLY A 1 96 ? -32.065 -12.631 34.860 1.00 80.56 96 GLY A O 1
ATOM 766 N N . THR A 1 97 ? -34.166 -12.711 34.079 1.00 84.00 97 THR A N 1
ATOM 767 C CA . THR A 1 97 ? -34.470 -14.017 34.666 1.00 84.00 97 THR A CA 1
ATOM 768 C C . THR A 1 97 ? -33.527 -15.068 34.078 1.00 84.00 97 THR A C 1
ATOM 770 O O . THR A 1 97 ? -33.313 -15.117 32.866 1.00 84.00 97 THR A O 1
ATOM 773 N N . TRP A 1 98 ? -32.951 -15.912 34.931 1.00 86.38 98 TRP A N 1
ATOM 774 C CA . TRP A 1 98 ? -31.964 -16.907 34.514 1.00 86.38 98 TRP A CA 1
ATOM 775 C C . TRP A 1 98 ? -32.268 -18.277 35.096 1.00 86.38 98 TRP A C 1
ATOM 777 O O . TRP A 1 98 ? -32.770 -18.405 36.216 1.00 86.38 98 TRP A O 1
ATOM 787 N N . LYS A 1 99 ? -31.948 -19.326 34.338 1.00 87.81 99 LYS A N 1
ATOM 788 C CA . LYS A 1 99 ? -32.107 -20.712 34.789 1.00 87.81 99 LYS A CA 1
ATOM 789 C C . LYS A 1 99 ? -30.775 -21.246 35.304 1.00 87.81 99 LYS A C 1
ATOM 791 O O . LYS A 1 99 ? -29.770 -21.204 34.602 1.00 87.81 99 LYS A O 1
ATOM 796 N N . CYS A 1 100 ? -30.757 -21.761 36.530 1.00 89.06 100 CYS A N 1
ATOM 797 C CA . CYS A 1 100 ? -29.566 -22.389 37.088 1.00 89.06 100 CYS A CA 1
ATOM 798 C C . CYS A 1 100 ? -29.276 -23.719 36.385 1.00 89.06 100 CYS A C 1
ATOM 800 O O . CYS A 1 100 ? -30.136 -24.596 36.352 1.00 89.06 100 CYS A O 1
ATOM 802 N N . VAL A 1 101 ? -28.052 -23.902 35.886 1.00 87.31 101 VAL A N 1
ATOM 803 C CA . VAL A 1 101 ? -27.642 -25.152 35.222 1.00 87.31 101 VAL A CA 1
ATOM 804 C C . VAL A 1 101 ? -27.493 -26.315 36.209 1.00 87.31 101 VAL A C 1
ATOM 806 O O . VAL A 1 101 ? -27.733 -27.457 35.839 1.00 87.31 101 VAL A O 1
ATOM 809 N N . LYS A 1 102 ? -27.171 -26.044 37.484 1.00 87.81 102 LYS A N 1
ATOM 810 C CA . LYS A 1 102 ? -26.989 -27.103 38.493 1.00 87.81 102 LYS A CA 1
ATOM 811 C C . LYS A 1 102 ? -28.295 -27.754 38.950 1.00 87.81 102 LYS A C 1
ATOM 813 O O . LYS A 1 102 ? -28.327 -28.960 39.145 1.00 87.81 102 LYS A O 1
ATOM 818 N N . CYS A 1 103 ? -29.350 -26.967 39.172 1.00 88.75 103 CYS A N 1
ATOM 819 C CA . CYS A 1 103 ? -30.603 -27.467 39.759 1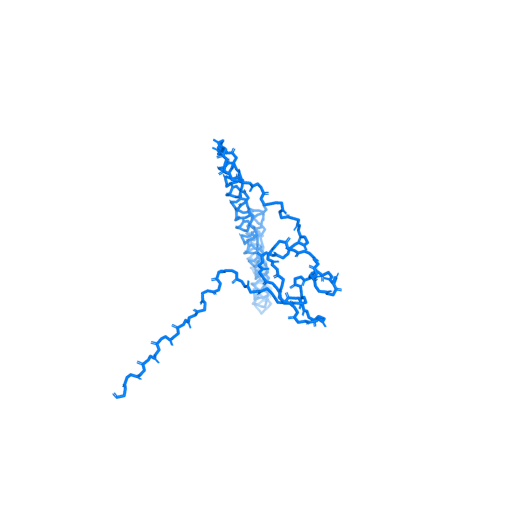.00 88.75 103 CYS A CA 1
ATOM 820 C C . CYS A 1 103 ? -31.861 -27.142 38.942 1.00 88.75 103 CYS A C 1
ATOM 822 O O . CYS A 1 103 ? -32.964 -27.502 39.343 1.00 88.75 103 CYS A O 1
ATOM 824 N N . GLY A 1 104 ? -31.734 -26.421 37.827 1.00 84.56 104 GLY A N 1
ATOM 825 C CA . GLY A 1 104 ? -32.856 -26.058 36.963 1.00 84.56 104 GLY A CA 1
ATOM 826 C C . GLY A 1 104 ? -33.777 -24.958 37.500 1.00 84.56 104 GLY A C 1
ATOM 827 O O . GLY A 1 104 ? -34.704 -24.572 36.789 1.00 84.56 104 GLY A O 1
ATOM 828 N N . THR A 1 105 ? -33.541 -24.431 38.708 1.00 89.19 105 THR A N 1
ATOM 829 C CA . THR A 1 105 ? -34.355 -23.359 39.303 1.00 89.19 105 THR A CA 1
ATOM 830 C C . THR A 1 105 ? -34.241 -22.064 38.498 1.00 89.19 105 THR A C 1
ATOM 832 O O . THR A 1 105 ? -33.144 -21.657 38.110 1.00 89.19 105 THR A O 1
ATOM 835 N N . VAL A 1 106 ? -35.381 -21.409 38.273 1.00 88.50 106 VAL A N 1
ATOM 836 C CA . VAL A 1 106 ? -35.480 -20.105 37.610 1.00 88.50 106 VAL A CA 1
ATOM 837 C C . VAL A 1 106 ? -35.361 -19.001 38.663 1.00 88.50 106 VAL A C 1
ATOM 839 O O . VAL A 1 106 ? -36.176 -18.932 39.581 1.00 88.50 106 VAL A O 1
ATOM 842 N N . ASN A 1 107 ? -34.340 -18.155 38.545 1.00 86.94 107 ASN A N 1
ATOM 843 C CA . ASN A 1 107 ? -34.028 -17.078 39.486 1.00 86.94 107 ASN A CA 1
ATOM 844 C C . ASN A 1 107 ? -34.377 -15.711 38.878 1.00 86.94 107 ASN A C 1
ATOM 846 O O . ASN A 1 107 ? -34.391 -15.543 37.657 1.00 86.94 107 ASN A O 1
ATOM 850 N N . LYS A 1 108 ? -34.673 -14.729 39.736 1.00 84.94 108 LYS A N 1
ATOM 851 C CA . LYS A 1 108 ? -35.070 -13.371 39.329 1.00 84.94 108 LYS A CA 1
ATOM 852 C C . LYS A 1 108 ? -33.885 -12.584 38.750 1.00 84.94 108 LYS A C 1
ATOM 854 O O . LYS A 1 108 ? -32.732 -12.890 39.050 1.00 84.94 108 LYS A O 1
ATOM 859 N N . ALA A 1 109 ? -34.180 -11.551 37.964 1.00 82.88 109 ALA A N 1
ATOM 860 C CA . ALA A 1 109 ? -33.183 -10.556 37.574 1.00 82.88 109 ALA A CA 1
ATOM 861 C C . ALA A 1 109 ? -32.531 -9.908 38.813 1.00 82.88 109 ALA A C 1
ATOM 863 O O . ALA A 1 109 ? -33.093 -9.931 39.910 1.00 82.88 109 ALA A O 1
ATOM 864 N N . ASN A 1 110 ? -31.341 -9.350 38.627 1.00 81.12 110 ASN A N 1
ATOM 865 C CA . ASN A 1 110 ? -30.469 -8.759 39.639 1.00 81.12 110 ASN A CA 1
ATOM 866 C C . ASN A 1 110 ? -30.035 -9.713 40.767 1.00 81.12 110 ASN A C 1
ATOM 868 O O . ASN A 1 110 ? -29.646 -9.265 41.842 1.00 81.12 110 ASN A O 1
ATOM 872 N N . THR A 1 111 ? -30.068 -11.028 40.529 1.00 84.19 111 THR A N 1
ATOM 873 C CA . THR A 1 111 ? -29.534 -12.026 41.468 1.00 84.19 111 THR A CA 1
ATOM 874 C C . THR A 1 111 ? -28.211 -12.598 40.966 1.00 84.19 111 THR A C 1
ATOM 876 O O . THR A 1 111 ? -28.054 -12.866 39.775 1.00 84.19 111 THR A O 1
ATOM 879 N N . ASN A 1 112 ? -27.270 -12.802 41.888 1.00 87.38 112 ASN A N 1
ATOM 880 C CA . ASN A 1 112 ? -25.944 -13.376 41.638 1.00 87.38 112 ASN A CA 1
ATOM 881 C C . ASN A 1 112 ? -25.789 -14.806 42.195 1.00 87.38 112 ASN A C 1
ATOM 883 O O . ASN A 1 112 ? -24.785 -15.463 41.935 1.00 87.38 112 ASN A O 1
ATOM 887 N N . HIS A 1 113 ? -26.783 -15.321 42.925 1.00 89.19 113 HIS A N 1
ATOM 888 C CA . HIS A 1 113 ? -26.813 -16.688 43.445 1.00 89.19 113 HIS A CA 1
ATOM 889 C C . HIS A 1 113 ? -28.174 -17.339 43.210 1.00 89.19 113 HIS A C 1
ATOM 891 O O . HIS A 1 113 ? -29.217 -16.685 43.238 1.00 89.19 113 HIS A O 1
ATOM 897 N N . CYS A 1 114 ? -28.172 -18.655 43.001 1.00 90.25 114 CYS A N 1
ATOM 898 C CA . CYS A 1 114 ? -29.401 -19.420 42.859 1.00 90.25 114 CYS A CA 1
ATOM 899 C C . CYS A 1 114 ? -30.152 -19.510 44.195 1.00 90.25 114 CYS A C 1
ATOM 901 O O . CYS A 1 114 ? -29.582 -19.930 45.200 1.00 90.25 114 CYS A O 1
ATOM 903 N N . SER A 1 115 ? -31.457 -19.233 44.182 1.00 90.44 115 SER A N 1
ATOM 904 C CA . SER A 1 115 ? -32.329 -19.297 45.361 1.00 90.44 115 SER A CA 1
ATOM 905 C C . SER A 1 115 ? -32.470 -20.699 45.964 1.00 90.44 115 SER A C 1
ATOM 907 O O . SER A 1 115 ? -32.850 -20.818 47.121 1.00 90.44 115 SER A O 1
ATOM 909 N N . ASN A 1 116 ? -32.174 -21.753 45.198 1.00 91.44 116 ASN A N 1
ATOM 910 C CA . ASN A 1 116 ? -32.300 -23.138 45.651 1.00 91.44 116 ASN A CA 1
ATOM 911 C C . ASN A 1 116 ? -30.942 -23.737 46.057 1.00 91.44 116 ASN A C 1
ATOM 913 O O . ASN A 1 116 ? -30.734 -24.103 47.207 1.00 91.44 116 ASN A O 1
ATOM 917 N N . CYS A 1 117 ? -29.980 -23.795 45.128 1.00 90.44 117 CYS A N 1
ATOM 918 C CA . CYS A 1 117 ? -28.695 -24.471 45.363 1.00 90.44 117 CYS A CA 1
ATOM 919 C C . CYS A 1 117 ? -27.533 -23.537 45.737 1.00 90.44 117 CYS A C 1
ATOM 921 O O . CYS A 1 117 ? -26.400 -24.000 45.849 1.00 90.44 117 CYS A O 1
ATOM 923 N N . LYS A 1 118 ? -27.781 -22.225 45.873 1.00 90.75 118 LYS A N 1
ATOM 924 C CA . LYS A 1 118 ? -26.779 -21.182 46.182 1.00 90.75 118 LYS A CA 1
ATOM 925 C C . LYS A 1 118 ? -25.607 -21.069 45.192 1.00 90.75 118 LYS A C 1
ATOM 927 O O . LYS A 1 118 ? -24.672 -20.313 45.432 1.00 90.75 118 LYS A O 1
ATOM 932 N N . ALA A 1 119 ? -25.655 -21.773 44.059 1.00 86.75 119 ALA A N 1
ATOM 933 C CA . ALA A 1 119 ? -24.644 -21.662 43.013 1.00 86.75 119 ALA A CA 1
ATOM 934 C C . ALA A 1 119 ? -24.582 -20.235 42.456 1.00 86.75 119 ALA A C 1
ATOM 936 O O . ALA A 1 119 ? -25.630 -19.626 42.227 1.00 86.75 119 ALA A O 1
ATOM 937 N N . SER A 1 120 ? -23.373 -19.729 42.222 1.00 85.50 120 SER A N 1
ATOM 938 C CA . SER A 1 120 ? -23.162 -18.404 41.642 1.00 85.50 120 SER A CA 1
ATOM 939 C C . SER A 1 120 ? -23.663 -18.327 40.201 1.00 85.50 120 SER A C 1
ATOM 941 O O . SER A 1 120 ? -23.607 -19.299 39.440 1.00 85.50 120 SER A O 1
ATOM 943 N N . TYR A 1 121 ? -24.172 -17.158 39.838 1.00 83.69 121 TYR A N 1
ATOM 944 C CA . TYR A 1 121 ? -24.528 -16.812 38.476 1.00 83.69 121 TYR A CA 1
ATOM 945 C C . TYR A 1 121 ? -23.260 -16.636 37.633 1.00 83.69 121 TYR A C 1
ATOM 947 O O . TYR A 1 121 ? -22.258 -16.102 38.097 1.00 83.69 121 TYR A O 1
ATOM 955 N N . SER A 1 122 ? -23.308 -17.098 36.386 1.00 80.12 122 SER A N 1
ATOM 956 C CA . SER A 1 122 ? -22.274 -16.830 35.393 1.00 80.12 122 SER A CA 1
ATOM 957 C C . SER A 1 122 ? -22.945 -16.617 34.036 1.00 80.12 122 SER A C 1
ATOM 959 O O . SER A 1 122 ? -23.687 -17.505 33.606 1.00 80.12 122 SER A O 1
ATOM 961 N N . PRO A 1 123 ? -22.695 -15.492 33.344 1.00 77.19 123 PRO A N 1
ATOM 962 C CA . PRO A 1 123 ? -23.321 -15.197 32.055 1.00 77.19 123 PRO A CA 1
ATOM 963 C C . PRO A 1 123 ? -22.892 -16.158 30.934 1.00 77.19 123 PRO A C 1
ATOM 965 O O . PRO A 1 123 ? -23.612 -16.292 29.952 1.00 77.19 123 PRO A O 1
ATOM 968 N N . LEU A 1 124 ? -21.756 -16.856 31.079 1.00 74.88 124 LEU A N 1
ATOM 969 C CA . LEU A 1 124 ? -21.296 -17.857 30.104 1.00 74.88 124 LEU A CA 1
ATOM 970 C C . LEU A 1 124 ? -22.031 -19.198 30.235 1.00 74.88 124 LEU A C 1
ATOM 972 O O . LEU A 1 124 ? -22.116 -19.949 29.269 1.00 74.88 124 LEU A O 1
ATOM 976 N N . ILE A 1 125 ? -22.509 -19.524 31.437 1.00 79.00 125 ILE A N 1
ATOM 977 C CA . ILE A 1 125 ? -23.035 -20.857 31.762 1.00 79.00 125 ILE A CA 1
ATOM 978 C C . ILE A 1 125 ? -24.557 -20.812 31.881 1.00 79.00 125 ILE A C 1
ATOM 980 O O . ILE A 1 125 ? -25.248 -21.740 31.463 1.00 79.00 125 ILE A O 1
ATOM 984 N N . ASN A 1 126 ? -25.097 -19.737 32.450 1.00 78.44 126 ASN A N 1
ATOM 985 C CA . ASN A 1 126 ? -26.496 -19.668 32.830 1.00 78.44 126 ASN A CA 1
ATOM 986 C C . ASN A 1 126 ? -27.276 -18.910 31.750 1.00 78.44 126 ASN A C 1
ATOM 988 O O . ASN A 1 126 ? -27.060 -17.709 31.589 1.00 78.44 126 ASN A O 1
ATOM 992 N N . PRO A 1 127 ? -28.214 -19.561 31.038 1.00 72.75 127 PRO A N 1
ATOM 993 C CA . PRO A 1 127 ? -29.010 -18.879 30.032 1.00 72.75 127 PRO A CA 1
ATOM 994 C C . PRO A 1 127 ? -29.898 -17.830 30.706 1.00 72.75 127 PRO A C 1
ATOM 996 O O . PRO A 1 127 ? -30.689 -18.145 31.606 1.00 72.75 127 PRO A O 1
ATOM 999 N N . THR A 1 128 ? -29.768 -16.583 30.264 1.00 68.50 128 THR A N 1
ATOM 1000 C CA . THR A 1 128 ? -30.704 -15.506 30.579 1.00 68.50 128 THR A CA 1
ATOM 1001 C C . THR A 1 128 ? -31.800 -15.496 29.525 1.00 68.50 128 THR A C 1
ATOM 1003 O O . THR A 1 128 ? -31.535 -15.563 28.327 1.00 68.50 128 THR A O 1
ATOM 1006 N N . SER A 1 129 ? -33.059 -15.417 29.952 1.00 64.31 129 SER A N 1
ATOM 1007 C CA . SER A 1 129 ? -34.109 -14.991 29.030 1.00 64.31 129 SER A CA 1
ATOM 1008 C C . SER A 1 129 ? -33.922 -13.494 28.830 1.00 64.31 129 SER A C 1
ATOM 1010 O O . SER A 1 129 ? -34.052 -12.733 29.795 1.00 64.31 129 SER A O 1
ATOM 1012 N N . ASN A 1 130 ? -33.579 -13.076 27.615 1.00 57.94 130 ASN A N 1
ATOM 1013 C CA . ASN A 1 130 ? -33.485 -11.663 27.289 1.00 57.94 130 ASN A CA 1
ATOM 1014 C C . ASN A 1 130 ? -34.851 -11.002 27.581 1.00 57.94 130 ASN A C 1
ATOM 1016 O O . ASN A 1 130 ? -35.853 -11.419 26.993 1.00 57.94 130 ASN A O 1
ATOM 1020 N N . PRO A 1 131 ? -34.932 -9.987 28.464 1.00 54.44 131 PRO A N 1
ATOM 1021 C CA . PRO A 1 131 ? -36.195 -9.310 28.764 1.00 54.44 131 PRO A CA 1
ATOM 1022 C C . PRO A 1 131 ? -36.818 -8.617 27.536 1.00 54.44 131 PRO A C 1
ATOM 1024 O O . PRO A 1 131 ? -38.008 -8.308 27.549 1.00 54.44 131 PRO A O 1
ATOM 1027 N N . TYR A 1 132 ? -36.051 -8.423 26.457 1.00 51.41 132 TYR A N 1
ATOM 1028 C CA . TYR A 1 132 ? -36.499 -7.838 25.191 1.00 51.41 132 TYR A CA 1
ATOM 1029 C C . TYR A 1 132 ? -36.869 -8.872 24.116 1.00 51.41 132 TYR A C 1
ATOM 1031 O O . TYR A 1 132 ? -37.321 -8.498 23.030 1.00 51.41 132 TYR A O 1
ATOM 1039 N N . GLU A 1 133 ? -36.718 -10.171 24.385 1.00 50.94 133 GLU A N 1
ATOM 1040 C CA . GLU A 1 133 ? -37.107 -11.214 23.439 1.00 50.94 133 GLU A CA 1
ATOM 1041 C C . GLU A 1 133 ? -38.631 -11.397 23.465 1.00 50.94 133 GLU A C 1
ATOM 1043 O O . GLU A 1 133 ? -39.197 -12.206 24.203 1.00 50.94 133 GLU A O 1
ATOM 1048 N N . LYS A 1 134 ? -39.332 -10.600 22.646 1.00 48.09 134 LYS A N 1
ATOM 1049 C CA . LYS A 1 134 ? -40.763 -10.786 22.383 1.00 48.09 134 LYS A CA 1
ATOM 1050 C C . LYS A 1 134 ? -40.970 -12.168 21.766 1.00 48.09 134 LYS A C 1
ATOM 1052 O O . LYS A 1 134 ? -40.804 -12.355 20.562 1.00 48.09 134 LYS A O 1
ATOM 1057 N N . LYS A 1 135 ? -41.394 -13.131 22.584 1.00 50.78 135 LYS A N 1
ATOM 1058 C CA . LYS A 1 135 ? -41.893 -14.426 22.117 1.00 50.78 135 LYS A CA 1
ATOM 1059 C C . LYS A 1 135 ? -43.033 -14.149 21.129 1.00 50.78 135 LYS A C 1
ATOM 1061 O O . LYS A 1 135 ? -44.098 -13.684 21.534 1.00 50.78 135 LYS A O 1
ATOM 1066 N N . LYS A 1 136 ? -42.814 -14.379 19.828 1.00 41.19 136 LYS A N 1
ATOM 1067 C CA . LYS A 1 136 ? -43.879 -14.337 18.814 1.00 41.19 136 LYS A CA 1
ATOM 1068 C C . LYS A 1 136 ? -44.900 -15.411 19.184 1.00 41.19 136 LYS A C 1
ATOM 1070 O O . LYS A 1 136 ? -44.721 -16.582 18.868 1.00 41.19 136 LYS A O 1
ATOM 1075 N N . ILE A 1 137 ? -45.962 -15.021 19.881 1.00 52.22 137 ILE A N 1
ATOM 1076 C CA . ILE A 1 137 ? -47.131 -15.872 20.075 1.00 52.22 137 ILE A CA 1
ATOM 1077 C C . ILE A 1 137 ? -47.853 -15.878 18.727 1.00 52.22 137 ILE A C 1
ATOM 1079 O O . ILE A 1 137 ? -48.625 -14.972 18.419 1.00 52.22 137 ILE A O 1
ATOM 1083 N N . SER A 1 138 ? -47.557 -16.867 17.883 1.00 51.34 138 SER A N 1
ATOM 1084 C CA . SER A 1 138 ? -48.341 -17.147 16.684 1.00 51.34 138 SER A CA 1
ATOM 1085 C C . SER A 1 138 ? -49.715 -17.657 17.120 1.00 51.34 138 SER A C 1
ATOM 1087 O O . SER A 1 138 ? -49.944 -18.846 17.325 1.00 51.34 138 SER A O 1
ATOM 1089 N N . ARG A 1 139 ? -50.650 -16.724 17.313 1.00 46.88 139 ARG A N 1
ATOM 1090 C CA . ARG A 1 139 ? -52.057 -17.025 17.568 1.00 46.88 139 ARG A CA 1
ATOM 1091 C C . ARG A 1 139 ? -52.697 -17.509 16.262 1.00 46.88 139 ARG A C 1
ATOM 1093 O O . ARG A 1 139 ? -53.331 -16.734 15.561 1.00 46.88 139 ARG A O 1
ATOM 1100 N N . TRP A 1 140 ? -52.541 -18.791 15.947 1.00 46.50 140 TRP A N 1
ATOM 1101 C CA . TRP A 1 140 ? -53.414 -19.488 15.001 1.00 46.50 140 TRP A CA 1
ATOM 1102 C C . TRP A 1 140 ? -54.405 -20.326 15.803 1.00 46.50 140 TRP A C 1
ATOM 1104 O O . TRP A 1 140 ? -54.155 -21.488 16.107 1.00 46.50 140 TRP A O 1
ATOM 1114 N N . VAL A 1 141 ? -55.531 -19.717 16.170 1.00 51.81 141 VAL A N 1
ATOM 1115 C CA . VAL A 1 141 ? -56.714 -20.477 16.581 1.00 51.81 141 VAL A CA 1
ATOM 1116 C C . VAL A 1 141 ? -57.488 -20.766 15.299 1.00 51.81 141 VAL A C 1
ATOM 1118 O O . VAL A 1 141 ? -58.151 -19.881 14.763 1.00 51.81 141 VAL A O 1
ATOM 1121 N N . LYS A 1 142 ? -57.355 -21.986 14.767 1.00 44.75 142 LYS A N 1
ATOM 1122 C CA . LYS A 1 142 ? -58.312 -22.511 13.786 1.00 44.75 142 LYS A CA 1
ATOM 1123 C C . LYS A 1 142 ? -59.618 -22.770 14.535 1.00 44.75 142 LYS A C 1
ATOM 1125 O O . LYS A 1 142 ? -59.661 -23.678 15.362 1.00 44.75 142 LYS A O 1
ATOM 1130 N N . TYR A 1 143 ? -60.651 -21.982 14.256 1.00 48.66 143 TYR A N 1
ATOM 1131 C CA . TYR A 1 143 ? -62.015 -22.407 14.551 1.00 48.66 143 TYR A CA 1
ATOM 1132 C C . TYR A 1 143 ? -62.451 -23.419 13.490 1.00 48.66 143 TYR A C 1
ATOM 1134 O O . TYR A 1 143 ? -62.074 -23.310 12.321 1.00 48.66 143 TYR A O 1
ATOM 1142 N N . LYS A 1 144 ? -63.121 -24.455 13.983 1.00 56.41 144 LYS A N 1
ATOM 1143 C CA . LYS A 1 144 ? -63.562 -25.653 13.276 1.00 56.41 144 LYS A CA 1
ATOM 1144 C C . LYS A 1 144 ? -64.878 -25.395 12.555 1.00 56.41 144 LYS A C 1
ATOM 1146 O O . LYS A 1 144 ? -65.668 -24.597 13.104 1.00 56.41 144 LYS A O 1
#

Radius of gyration: 33.15 Å; chains: 1; bounding box: 87×45×72 Å

Foldseek 3Di:
DLVVLVVVLVVLVVVLVVVLVVVVVVDPVVSVVSNVVSVVVVVVSVVVSVVVVVVVVVVVVVVVVVVVVVVVVVVVVPDPDDDDDPPPQDVQWAQAFWADPVPRDTDGGRDQAGPPPRDGDDPVRIDGDDPPPPPPPPPDDDDD

Secondary structure (DSSP, 8-state):
-HHHHHHHHHHHHHHHHHHHHHHHTT-HHHHHHHHHHHHHHHHHHHHHHHHHHHHHHHHHHHHHHHHHHHHHHHHTT------S------TTS-SS-EE-TTT--EE-TT-SB-TTT-PBP-TTTS-B--TT------------

pLDDT: mean 81.0, std 17.51, range [39.69, 96.25]